Protein AF-W2RM44-F1 (afdb_monomer_lite)

Foldseek 3Di:
DDPCPDCPPAVAQLRVLVVVLVVDDDPRVVVCVVLVVQCVPQPVHRDPLSCCLNRHNVSVVVVSCVVPVDPPPPVVVVVVVVVPPDPPDD

Structure (mmCIF, N/CA/C/O backbone):
data_AF-W2RM44-F1
#
_entry.id   AF-W2RM44-F1
#
loop_
_atom_site.group_PDB
_atom_site.id
_atom_site.type_symbol
_atom_site.label_atom_id
_atom_site.label_alt_id
_atom_site.label_comp_id
_atom_site.label_asym_id
_atom_site.label_entity_id
_atom_site.label_seq_id
_atom_site.pdbx_PDB_ins_code
_atom_site.Cartn_x
_atom_site.Cartn_y
_atom_site.Cartn_z
_atom_site.occupancy
_atom_site.B_iso_or_equiv
_atom_site.auth_seq_id
_atom_site.auth_comp_id
_atom_site.auth_asym_id
_atom_site.auth_atom_id
_atom_site.pdbx_PDB_model_num
ATOM 1 N N . MET A 1 1 ? 4.400 20.721 9.889 1.00 40.81 1 MET A N 1
ATOM 2 C CA . MET A 1 1 ? 4.442 19.477 10.684 1.00 40.81 1 MET A CA 1
ATOM 3 C C . MET A 1 1 ? 5.293 18.497 9.903 1.00 40.81 1 MET A C 1
ATOM 5 O O . MET A 1 1 ? 4.829 17.988 8.895 1.00 40.81 1 MET A O 1
ATOM 9 N N . THR A 1 2 ? 6.562 18.353 10.277 1.00 42.53 2 THR A N 1
ATOM 10 C CA . THR A 1 2 ? 7.521 17.507 9.556 1.00 42.53 2 THR A CA 1
ATOM 11 C C . THR A 1 2 ? 7.634 16.200 10.320 1.00 42.53 2 THR A C 1
ATOM 13 O O . THR A 1 2 ? 8.191 16.180 11.415 1.00 42.53 2 THR A O 1
ATOM 16 N N . TYR A 1 3 ? 7.055 15.131 9.782 1.00 48.41 3 TYR A N 1
ATOM 17 C CA . TYR A 1 3 ? 7.247 13.784 10.308 1.00 48.41 3 TYR A CA 1
ATOM 18 C C . TYR A 1 3 ? 8.640 13.307 9.882 1.00 48.41 3 TYR A C 1
ATOM 20 O O . TYR A 1 3 ? 8.811 12.649 8.859 1.00 48.41 3 TYR A O 1
ATOM 28 N N . ASP A 1 4 ? 9.651 13.712 10.651 1.00 49.44 4 ASP A N 1
ATOM 29 C CA . ASP A 1 4 ? 11.032 13.246 10.524 1.00 49.44 4 ASP A CA 1
ATOM 30 C C . ASP A 1 4 ? 11.132 11.826 11.102 1.00 49.44 4 ASP A C 1
ATOM 32 O O . ASP A 1 4 ? 11.567 11.596 12.229 1.00 49.44 4 ASP A O 1
ATOM 36 N N . LEU A 1 5 ? 10.634 10.839 10.357 1.00 51.25 5 LEU A N 1
ATOM 37 C CA . LEU A 1 5 ? 10.830 9.432 10.697 1.00 51.25 5 LEU A CA 1
ATOM 38 C C . LEU A 1 5 ? 12.196 8.986 10.163 1.00 51.25 5 LEU A C 1
ATOM 40 O O . LEU A 1 5 ? 12.299 8.284 9.162 1.00 51.25 5 LEU A O 1
ATOM 44 N N . ASN A 1 6 ? 13.244 9.405 10.876 1.00 48.41 6 ASN A N 1
ATOM 45 C CA . ASN A 1 6 ? 14.593 8.838 10.855 1.00 48.41 6 ASN A CA 1
ATOM 46 C C . ASN A 1 6 ? 15.276 8.775 9.462 1.00 48.41 6 ASN A C 1
ATOM 48 O O . ASN A 1 6 ? 15.335 7.697 8.853 1.00 48.41 6 ASN A O 1
ATOM 52 N N . PRO A 1 7 ? 15.886 9.878 8.981 1.00 49.12 7 PRO A N 1
ATOM 53 C CA . PRO A 1 7 ? 16.550 9.953 7.671 1.00 49.12 7 PRO A CA 1
ATOM 54 C C . PRO A 1 7 ? 17.739 8.988 7.491 1.00 49.12 7 PRO A C 1
ATOM 56 O O . PRO A 1 7 ? 18.247 8.843 6.384 1.00 49.12 7 PRO A O 1
ATOM 59 N N . GLY A 1 8 ? 18.189 8.304 8.550 1.00 53.56 8 GLY A N 1
ATOM 60 C CA . GLY A 1 8 ? 19.290 7.338 8.491 1.00 53.56 8 GLY A CA 1
ATOM 61 C C . GLY A 1 8 ? 18.899 5.884 8.190 1.00 53.56 8 GLY A C 1
ATOM 62 O O . GLY A 1 8 ? 19.794 5.062 8.014 1.00 53.56 8 GLY A O 1
ATOM 63 N N . ARG A 1 9 ? 17.604 5.521 8.164 1.00 59.06 9 ARG A N 1
ATOM 64 C CA . ARG A 1 9 ? 17.176 4.102 8.072 1.00 59.06 9 ARG A CA 1
ATOM 65 C C . ARG A 1 9 ? 16.604 3.687 6.720 1.00 59.06 9 ARG A C 1
ATOM 67 O O . ARG A 1 9 ? 16.599 2.494 6.429 1.00 59.06 9 ARG A O 1
ATOM 74 N N . PHE A 1 10 ? 16.174 4.637 5.890 1.00 63.53 10 PHE A N 1
ATOM 75 C CA . PHE A 1 10 ? 15.609 4.344 4.573 1.00 63.53 10 PHE A CA 1
ATOM 76 C C . PHE A 1 10 ? 16.175 5.301 3.518 1.00 63.53 10 PHE A C 1
ATOM 78 O O . PHE A 1 10 ? 15.965 6.506 3.642 1.00 63.53 10 PHE A O 1
ATOM 85 N N . PRO A 1 11 ? 16.883 4.788 2.495 1.00 71.81 11 PRO A N 1
ATOM 86 C CA . PRO A 1 11 ? 17.522 5.617 1.473 1.00 71.81 11 PRO A CA 1
ATOM 87 C C . PRO A 1 11 ? 16.528 6.251 0.491 1.00 71.81 11 PRO A C 1
ATOM 89 O O . PRO A 1 11 ? 16.883 7.210 -0.183 1.00 71.81 11 PRO A O 1
ATOM 92 N N . ASP A 1 12 ? 15.309 5.713 0.398 1.00 83.12 12 ASP A N 1
ATOM 93 C CA . ASP A 1 12 ? 14.272 6.163 -0.529 1.00 83.12 12 ASP A CA 1
ATOM 94 C C . ASP A 1 12 ? 12.872 5.831 0.014 1.00 83.12 12 ASP A C 1
ATOM 96 O O . ASP A 1 12 ? 12.711 4.917 0.835 1.00 83.12 12 ASP A O 1
ATOM 100 N N . ASP A 1 13 ? 11.854 6.552 -0.452 1.00 87.56 13 ASP A N 1
ATOM 101 C CA . ASP A 1 13 ? 10.452 6.337 -0.083 1.00 87.56 13 ASP A CA 1
ATOM 102 C C . ASP A 1 13 ? 9.970 4.926 -0.428 1.00 87.56 13 ASP A C 1
ATOM 104 O O . ASP A 1 13 ? 9.249 4.309 0.358 1.00 87.56 13 ASP A O 1
ATOM 108 N N . LYS A 1 14 ? 10.488 4.343 -1.510 1.00 89.25 14 LYS A N 1
ATOM 109 C CA . LYS A 1 14 ? 10.259 2.940 -1.861 1.00 89.25 14 LYS A CA 1
ATOM 110 C C . LYS A 1 14 ? 10.665 1.976 -0.765 1.00 89.25 14 LYS A C 1
ATOM 112 O O . LYS A 1 14 ? 9.922 1.054 -0.436 1.00 89.25 14 LYS A O 1
ATOM 117 N N . ALA A 1 15 ? 11.821 2.202 -0.146 1.00 87.88 15 ALA A N 1
ATOM 118 C CA . ALA A 1 15 ? 12.280 1.351 0.944 1.00 87.88 15 ALA A CA 1
ATOM 119 C C . ALA A 1 15 ? 11.351 1.453 2.165 1.00 87.88 15 ALA A C 1
ATOM 121 O O . ALA A 1 15 ? 11.107 0.445 2.827 1.00 87.88 15 ALA A O 1
ATOM 122 N N . LYS A 1 16 ? 10.784 2.639 2.431 1.00 88.94 16 LYS A N 1
ATOM 123 C CA . LYS A 1 16 ? 9.788 2.832 3.495 1.00 88.94 16 LYS A CA 1
ATOM 124 C C . LYS A 1 16 ? 8.496 2.081 3.192 1.00 88.94 16 LYS A C 1
ATOM 126 O O . LYS A 1 16 ? 7.979 1.417 4.084 1.00 88.94 16 LYS A O 1
ATOM 131 N N . VAL A 1 17 ? 8.001 2.146 1.952 1.00 90.31 17 VAL A N 1
ATOM 132 C CA . VAL A 1 17 ? 6.778 1.439 1.538 1.00 90.31 17 VAL A CA 1
ATOM 133 C C . VAL A 1 17 ? 6.956 -0.069 1.662 1.00 90.31 17 VAL A C 1
ATOM 135 O O . VAL A 1 17 ? 6.134 -0.724 2.291 1.00 90.31 17 VAL A O 1
ATOM 138 N N . ILE A 1 18 ? 8.050 -0.627 1.138 1.00 89.75 18 ILE A N 1
ATOM 139 C CA . ILE A 1 18 ? 8.322 -2.071 1.225 1.00 89.75 18 ILE A CA 1
ATOM 140 C C . ILE A 1 18 ? 8.490 -2.513 2.685 1.00 89.75 18 ILE A C 1
ATOM 142 O O . ILE A 1 18 ? 7.986 -3.562 3.087 1.00 89.75 18 ILE A O 1
ATOM 146 N N . PHE A 1 19 ? 9.147 -1.694 3.510 1.00 87.88 19 PHE A N 1
ATOM 147 C CA . PHE A 1 19 ? 9.260 -1.967 4.937 1.00 87.88 19 PHE A CA 1
ATOM 148 C C . PHE A 1 19 ? 7.897 -1.919 5.636 1.00 87.88 19 PHE A C 1
ATOM 150 O O . PHE A 1 19 ? 7.567 -2.846 6.368 1.00 87.88 19 PHE A O 1
ATOM 157 N N . ALA A 1 20 ? 7.068 -0.907 5.384 1.00 87.38 20 ALA A N 1
ATOM 158 C CA . ALA A 1 20 ? 5.719 -0.818 5.941 1.00 87.38 20 ALA A CA 1
ATOM 159 C C . ALA A 1 20 ? 4.824 -1.975 5.470 1.00 87.38 20 ALA A C 1
ATOM 161 O O . ALA A 1 20 ? 4.099 -2.557 6.275 1.00 87.38 20 ALA A O 1
ATOM 162 N N . ALA A 1 21 ? 4.946 -2.374 4.203 1.00 88.06 21 ALA A N 1
ATOM 163 C CA . ALA A 1 21 ? 4.256 -3.524 3.635 1.00 88.06 21 ALA A CA 1
ATOM 164 C C . ALA A 1 21 ? 4.576 -4.827 4.383 1.00 88.06 21 ALA A C 1
ATOM 166 O O . ALA A 1 21 ? 3.692 -5.660 4.556 1.00 88.06 21 ALA A O 1
ATOM 167 N N . SER A 1 22 ? 5.802 -4.976 4.903 1.00 87.25 22 SER A N 1
ATOM 168 C CA . SER A 1 22 ? 6.193 -6.144 5.710 1.00 87.25 22 SER A CA 1
ATOM 169 C C . SER A 1 22 ? 5.463 -6.249 7.058 1.00 87.25 22 SER A C 1
ATOM 171 O O . SER A 1 22 ? 5.408 -7.329 7.645 1.00 87.25 22 SER A O 1
ATOM 173 N N . TYR A 1 23 ? 4.877 -5.148 7.544 1.00 86.81 23 TYR A N 1
ATOM 174 C CA . TYR A 1 23 ? 4.034 -5.137 8.742 1.00 86.81 23 TYR A CA 1
ATOM 175 C C . TYR A 1 23 ? 2.552 -5.371 8.443 1.00 86.81 23 TYR A C 1
ATOM 177 O O . TYR A 1 23 ? 1.790 -5.618 9.383 1.00 86.81 23 TYR A O 1
ATOM 185 N N . LEU A 1 24 ? 2.125 -5.297 7.177 1.00 87.50 24 LEU A N 1
ATOM 186 C CA . LEU A 1 24 ? 0.744 -5.584 6.805 1.00 87.50 24 LEU A CA 1
ATOM 187 C C . LEU A 1 24 ? 0.452 -7.072 7.023 1.00 87.50 24 LEU A C 1
ATOM 189 O O . LEU A 1 24 ? 1.278 -7.937 6.738 1.00 87.50 24 LEU A O 1
ATOM 193 N N . LYS A 1 25 ? -0.741 -7.369 7.538 1.00 84.38 25 LYS A N 1
ATOM 194 C CA . LYS A 1 25 ? -1.207 -8.735 7.804 1.00 84.38 25 LYS A CA 1
ATOM 195 C C . LYS A 1 25 ? -2.630 -8.918 7.304 1.00 84.38 25 LYS A C 1
ATOM 197 O O . LYS A 1 25 ? -3.363 -7.938 7.150 1.00 84.38 25 LYS A O 1
ATOM 202 N N . ASP A 1 26 ? -2.997 -10.173 7.059 1.00 88.50 26 ASP A N 1
ATOM 203 C CA . ASP A 1 26 ? -4.351 -10.593 6.696 1.00 88.50 26 ASP A CA 1
ATOM 204 C C . ASP A 1 26 ? -4.942 -9.723 5.569 1.00 88.50 26 ASP A C 1
ATOM 206 O O . ASP A 1 26 ? -4.367 -9.630 4.483 1.00 88.50 26 ASP A O 1
ATOM 210 N N . ALA A 1 27 ? -6.062 -9.044 5.829 1.00 86.44 27 ALA A N 1
ATOM 211 C CA . ALA A 1 27 ? -6.768 -8.221 4.852 1.00 86.44 27 ALA A CA 1
ATOM 212 C C . ALA A 1 27 ? -5.9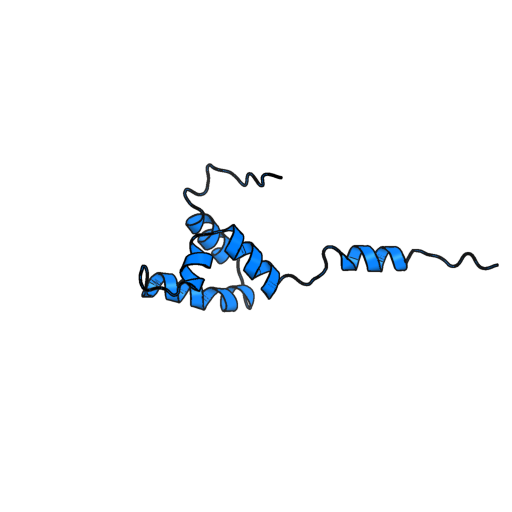16 -7.068 4.295 1.00 86.44 27 ALA A C 1
ATOM 214 O O . ALA A 1 27 ? -6.030 -6.739 3.115 1.00 86.44 27 ALA A O 1
ATOM 215 N N . ALA A 1 28 ? -5.043 -6.477 5.114 1.00 86.56 28 ALA A N 1
ATOM 216 C CA . ALA A 1 28 ? -4.192 -5.373 4.683 1.00 86.56 28 ALA A CA 1
ATOM 217 C C . ALA A 1 28 ? -3.072 -5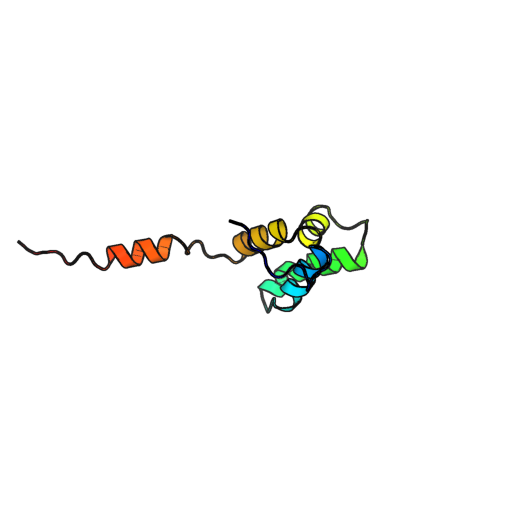.846 3.752 1.00 86.56 28 ALA A C 1
ATOM 219 O O . ALA A 1 28 ? -2.772 -5.177 2.763 1.00 86.56 28 ALA A O 1
ATOM 220 N N . PHE A 1 29 ? -2.502 -7.028 4.019 1.00 88.75 29 PHE A N 1
ATOM 221 C CA . PHE A 1 29 ? -1.542 -7.637 3.102 1.00 88.75 29 PHE A CA 1
ATOM 222 C C . PHE A 1 29 ? -2.230 -8.061 1.803 1.00 88.75 29 PHE A C 1
ATOM 224 O O . PHE A 1 29 ? -1.752 -7.698 0.738 1.00 88.75 29 PHE A O 1
ATOM 231 N N . GLY A 1 30 ? -3.391 -8.721 1.874 1.00 90.00 30 GLY A N 1
ATOM 232 C CA . GLY A 1 30 ? -4.137 -9.136 0.679 1.00 90.00 30 GLY A CA 1
ATOM 233 C C . GLY A 1 30 ? -4.562 -7.968 -0.221 1.00 90.00 30 GLY A C 1
ATOM 234 O O . GLY A 1 30 ? -4.612 -8.113 -1.439 1.00 90.00 30 GLY A O 1
ATOM 235 N N . TRP A 1 31 ? -4.818 -6.787 0.352 1.00 92.50 31 TRP A N 1
ATOM 236 C CA . TRP A 1 31 ? -5.049 -5.569 -0.429 1.00 92.50 31 TRP A CA 1
ATOM 237 C C . TRP A 1 31 ? -3.782 -5.072 -1.135 1.00 92.50 31 TRP A C 1
ATOM 239 O O . TRP A 1 31 ? -3.866 -4.614 -2.276 1.00 92.50 31 TRP A O 1
ATOM 249 N N . PHE A 1 32 ? -2.623 -5.143 -0.474 1.00 92.88 32 PHE A N 1
ATOM 250 C CA . PHE A 1 32 ? -1.384 -4.572 -1.000 1.00 92.88 32 PHE A CA 1
ATOM 251 C C . PHE A 1 32 ? -0.571 -5.530 -1.889 1.00 92.88 32 PHE A C 1
ATOM 253 O O . PHE A 1 32 ? 0.149 -5.089 -2.786 1.00 92.88 32 PHE A O 1
ATOM 260 N N . GLU A 1 33 ? -0.726 -6.838 -1.689 1.00 93.56 33 GLU A N 1
ATOM 261 C CA . GLU A 1 33 ? -0.074 -7.914 -2.441 1.00 93.56 33 GLU A CA 1
ATOM 262 C C . GLU A 1 33 ? -0.131 -7.730 -3.968 1.00 93.56 33 GLU A C 1
ATOM 264 O O . GLU A 1 33 ? 0.932 -7.762 -4.585 1.00 93.56 33 GLU A O 1
ATOM 269 N N . PRO A 1 34 ? -1.285 -7.460 -4.619 1.00 94.25 34 PRO A N 1
ATOM 270 C CA . PRO A 1 34 ? -1.321 -7.335 -6.077 1.00 94.25 34 PRO A CA 1
ATOM 271 C C . PRO A 1 34 ? -0.473 -6.173 -6.614 1.00 94.25 34 PRO A C 1
ATOM 273 O O . PRO A 1 34 ? -0.014 -6.235 -7.754 1.00 94.25 34 PRO A O 1
ATOM 276 N N . TYR A 1 35 ? -0.249 -5.122 -5.818 1.00 93.69 35 TYR A N 1
ATOM 277 C CA . TYR A 1 35 ? 0.634 -4.015 -6.194 1.00 93.69 35 TYR A CA 1
ATOM 278 C C . TYR A 1 35 ? 2.107 -4.401 -6.024 1.00 93.69 35 TYR A C 1
ATOM 280 O O . TYR A 1 35 ? 2.926 -4.065 -6.875 1.00 93.69 35 TYR A O 1
ATOM 288 N N . LEU A 1 36 ? 2.453 -5.152 -4.972 1.00 92.00 36 LEU A N 1
ATOM 289 C CA . LEU A 1 36 ? 3.800 -5.712 -4.821 1.00 92.00 36 LEU A CA 1
ATOM 290 C C . LEU A 1 36 ? 4.128 -6.671 -5.969 1.00 92.00 36 LEU A C 1
ATOM 292 O O . LEU A 1 36 ? 5.183 -6.547 -6.587 1.00 92.00 36 LEU A O 1
ATOM 296 N N . THR A 1 37 ? 3.213 -7.583 -6.288 1.00 93.75 37 THR A N 1
ATOM 297 C CA . THR A 1 37 ? 3.364 -8.545 -7.383 1.00 93.75 37 THR A CA 1
ATOM 298 C C . THR A 1 37 ? 3.554 -7.830 -8.720 1.00 93.75 37 THR A C 1
ATOM 300 O O . THR A 1 37 ? 4.542 -8.079 -9.405 1.00 93.75 37 THR A O 1
ATOM 303 N N . ASP A 1 38 ? 2.702 -6.851 -9.047 1.00 93.06 38 ASP A N 1
ATOM 304 C CA . ASP A 1 38 ? 2.857 -6.044 -10.264 1.00 93.06 38 ASP A CA 1
ATOM 305 C C . ASP A 1 38 ? 4.213 -5.319 -10.311 1.00 93.06 38 ASP A C 1
ATOM 307 O O . ASP A 1 38 ? 4.867 -5.322 -11.351 1.00 93.06 38 ASP A O 1
ATOM 311 N N . HIS A 1 39 ? 4.679 -4.772 -9.181 1.00 92.69 39 HIS A N 1
ATOM 312 C CA . HIS 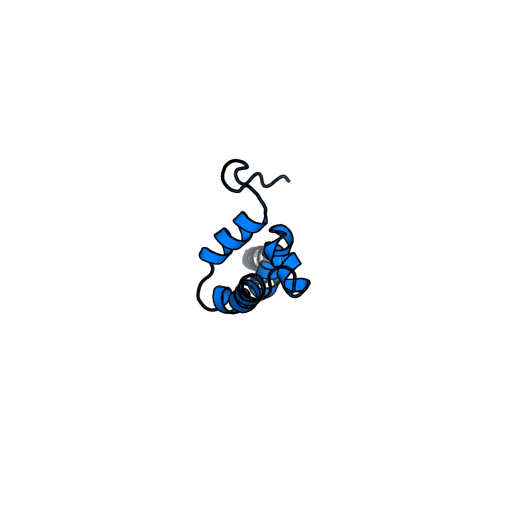A 1 39 ? 5.983 -4.114 -9.087 1.00 92.69 39 HIS A CA 1
ATOM 313 C C . HIS A 1 39 ? 7.155 -5.059 -9.381 1.00 92.69 39 HIS A C 1
ATOM 315 O O . HIS A 1 39 ? 8.059 -4.693 -10.135 1.00 92.69 39 HIS A O 1
ATOM 321 N N . TYR A 1 40 ? 7.155 -6.259 -8.793 1.00 91.50 40 TYR A N 1
ATOM 322 C CA . TYR A 1 40 ? 8.246 -7.222 -8.954 1.00 91.50 40 TYR A CA 1
ATOM 323 C C . TYR A 1 40 ? 8.229 -7.927 -10.313 1.00 91.50 40 TYR A C 1
ATOM 325 O O . TYR A 1 40 ? 9.298 -8.202 -10.855 1.00 91.50 40 TYR A O 1
ATOM 333 N N . GLU A 1 41 ? 7.050 -8.202 -10.875 1.00 93.62 41 GLU A N 1
ATOM 334 C CA . GLU A 1 41 ? 6.928 -8.896 -12.162 1.00 93.62 41 GLU A CA 1
ATOM 335 C C . GLU A 1 41 ? 7.117 -7.957 -13.356 1.00 93.62 41 GLU A C 1
ATOM 337 O O . GLU A 1 41 ? 7.787 -8.315 -14.325 1.00 93.62 41 GLU A O 1
ATOM 342 N N . ASN A 1 42 ? 6.558 -6.745 -13.293 1.00 90.38 42 ASN A N 1
ATOM 343 C CA . ASN A 1 42 ? 6.536 -5.834 -14.437 1.00 90.38 42 ASN A CA 1
ATOM 344 C C . ASN A 1 42 ? 7.559 -4.698 -14.324 1.00 90.38 42 ASN A C 1
ATOM 346 O O . ASN A 1 42 ? 7.910 -4.102 -15.344 1.00 90.38 42 ASN A O 1
ATOM 350 N N . GLY A 1 43 ? 8.062 -4.372 -13.128 1.00 85.81 43 GLY A N 1
ATOM 351 C CA . GLY A 1 43 ? 9.081 -3.339 -12.926 1.00 85.81 43 GLY A CA 1
ATOM 352 C C . GLY A 1 43 ? 8.686 -2.000 -13.561 1.00 85.81 43 GLY A C 1
ATOM 353 O O . GLY A 1 43 ? 7.718 -1.359 -13.151 1.00 85.81 43 GLY A O 1
ATOM 354 N N . VAL A 1 44 ? 9.398 -1.580 -14.612 1.00 82.56 44 VAL A N 1
ATOM 355 C CA . VAL A 1 44 ? 9.088 -0.350 -15.374 1.00 82.56 44 VAL A CA 1
ATOM 356 C C . VAL A 1 44 ? 7.755 -0.448 -16.136 1.00 82.56 44 VAL A C 1
ATOM 358 O O . VAL A 1 44 ? 7.110 0.570 -16.380 1.00 82.56 44 VAL A O 1
ATOM 361 N N . GLY A 1 45 ? 7.299 -1.655 -16.471 1.00 89.25 45 GLY A N 1
ATOM 362 C CA . GLY A 1 45 ? 5.996 -1.932 -17.082 1.00 89.25 45 GLY A CA 1
ATOM 363 C C . GLY A 1 45 ? 4.824 -1.969 -16.096 1.00 89.25 45 GLY A C 1
ATOM 364 O O . GLY A 1 45 ? 3.688 -2.136 -16.532 1.00 89.25 45 GLY A O 1
ATOM 365 N N . SER A 1 46 ? 5.076 -1.800 -14.793 1.00 92.62 46 SER A N 1
ATOM 366 C CA . SER A 1 46 ? 4.025 -1.796 -13.768 1.00 92.62 46 SER A CA 1
ATOM 367 C C . SER A 1 46 ? 2.978 -0.718 -14.033 1.00 92.62 46 SER A C 1
ATOM 369 O O . SER A 1 46 ? 3.267 0.336 -14.622 1.00 92.62 46 SER A O 1
ATOM 371 N N . ARG A 1 47 ? 1.767 -0.945 -13.526 1.00 93.81 47 ARG A N 1
ATOM 372 C CA . ARG A 1 47 ? 0.665 0.018 -13.620 1.00 93.81 47 ARG A CA 1
ATOM 373 C C . ARG A 1 47 ? 1.052 1.336 -12.948 1.00 93.81 47 ARG A C 1
ATOM 375 O O . ARG A 1 47 ? 1.710 1.346 -11.908 1.00 93.81 47 ARG A O 1
ATOM 382 N N . ASP A 1 48 ? 0.570 2.460 -13.474 1.00 92.62 48 ASP A N 1
ATOM 383 C CA . ASP A 1 48 ? 0.861 3.786 -12.902 1.00 92.62 48 ASP A CA 1
ATOM 384 C C . ASP A 1 48 ? 0.405 3.924 -11.446 1.00 92.62 48 ASP A C 1
ATOM 386 O O . ASP A 1 48 ? 1.001 4.664 -10.665 1.00 92.62 48 ASP A O 1
ATOM 390 N N . LYS A 1 49 ? -0.664 3.213 -11.065 1.00 90.56 49 LYS A N 1
ATOM 391 C CA . LYS A 1 49 ? -1.120 3.168 -9.672 1.00 90.56 49 LYS A CA 1
ATOM 392 C C . LYS A 1 49 ? -0.119 2.430 -8.777 1.00 90.56 49 LYS A C 1
ATOM 394 O O . LYS A 1 49 ? 0.218 2.940 -7.717 1.00 90.56 49 LYS A O 1
ATOM 399 N N . THR A 1 50 ? 0.401 1.292 -9.230 1.00 92.44 50 THR A N 1
ATOM 400 C CA . THR A 1 50 ? 1.441 0.533 -8.524 1.00 92.44 50 THR A CA 1
ATOM 401 C C . THR A 1 50 ? 2.705 1.358 -8.341 1.00 92.44 50 THR A C 1
ATOM 403 O O . THR A 1 50 ? 3.224 1.443 -7.236 1.00 92.44 50 THR A O 1
ATOM 406 N N . LYS A 1 51 ? 3.171 2.025 -9.403 1.00 93.19 51 LYS A N 1
ATOM 407 C CA . LYS A 1 51 ? 4.344 2.907 -9.338 1.00 93.19 51 LYS A CA 1
ATOM 408 C C . LYS A 1 51 ? 4.154 4.005 -8.298 1.00 93.19 51 LYS A C 1
ATOM 410 O O . LYS A 1 51 ? 4.979 4.142 -7.409 1.00 93.19 51 LYS A O 1
ATOM 415 N N . ARG A 1 52 ? 3.021 4.714 -8.336 1.00 93.25 52 ARG A N 1
ATOM 416 C CA . ARG A 1 52 ? 2.708 5.760 -7.348 1.00 93.25 52 ARG A CA 1
ATOM 417 C C . ARG A 1 52 ? 2.700 5.244 -5.912 1.00 93.25 52 ARG A C 1
ATOM 419 O O . ARG A 1 52 ? 3.331 5.853 -5.057 1.00 93.25 52 ARG A O 1
ATOM 426 N N . LEU A 1 53 ? 2.034 4.116 -5.669 1.00 91.94 53 LEU A N 1
ATOM 427 C CA . LEU A 1 53 ? 1.949 3.506 -4.342 1.00 91.94 53 LEU A CA 1
ATOM 428 C C . LEU A 1 53 ? 3.304 3.016 -3.825 1.00 91.94 53 LEU A C 1
ATOM 430 O O . LEU A 1 53 ? 3.562 3.096 -2.634 1.00 91.94 53 LEU A O 1
ATOM 434 N N . ILE A 1 54 ? 4.165 2.495 -4.699 1.00 90.88 54 ILE A N 1
ATOM 435 C CA . ILE A 1 54 ? 5.467 1.950 -4.303 1.00 90.88 54 ILE A CA 1
ATOM 436 C C . ILE A 1 54 ? 6.528 3.045 -4.184 1.00 90.88 54 ILE A C 1
ATOM 438 O O . ILE A 1 54 ? 7.417 2.927 -3.355 1.00 90.88 54 ILE A O 1
ATOM 442 N N . GLU A 1 55 ? 6.464 4.102 -4.991 1.00 91.06 55 GLU A N 1
ATOM 443 C CA . GLU A 1 55 ? 7.499 5.145 -5.049 1.00 91.06 55 GLU A CA 1
ATOM 444 C C . GLU A 1 55 ? 7.212 6.348 -4.146 1.00 91.06 55 GLU A C 1
ATOM 446 O O . GLU A 1 55 ? 8.096 7.175 -3.938 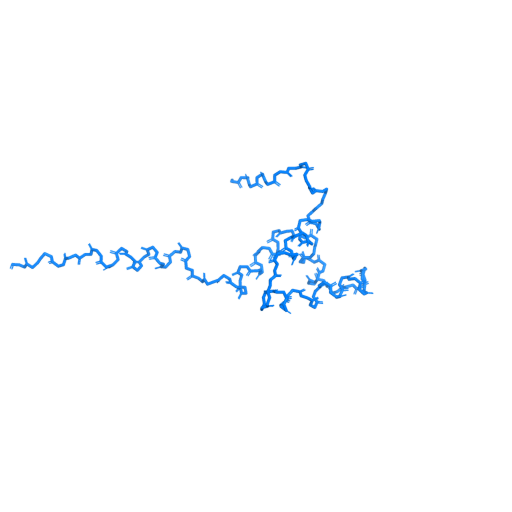1.00 91.06 55 GLU A O 1
ATOM 451 N N . SER A 1 56 ? 6.007 6.447 -3.578 1.00 91.19 56 SER A N 1
ATOM 452 C CA . SER A 1 56 ? 5.650 7.516 -2.649 1.00 91.19 56 SER A CA 1
ATOM 453 C C . SER A 1 56 ? 5.025 6.961 -1.380 1.00 91.19 56 SER A C 1
ATOM 455 O O . SER A 1 56 ? 3.920 6.414 -1.390 1.00 91.19 56 SER A O 1
ATOM 457 N N . PHE A 1 57 ? 5.708 7.171 -0.254 1.00 87.38 57 PHE A N 1
ATOM 458 C CA . PHE A 1 57 ? 5.192 6.749 1.042 1.00 87.38 57 PHE A CA 1
ATOM 459 C C . PHE A 1 57 ? 3.916 7.510 1.426 1.00 87.38 57 PHE A C 1
ATOM 461 O O . PHE A 1 57 ? 3.005 6.927 2.005 1.00 87.38 57 PHE A O 1
ATOM 468 N N . SER A 1 58 ? 3.819 8.790 1.052 1.00 87.50 58 SER A N 1
ATOM 469 C CA . SER A 1 58 ? 2.634 9.618 1.315 1.00 87.50 58 SER A CA 1
ATOM 470 C C . SER A 1 58 ? 1.386 9.096 0.595 1.00 87.50 58 SER A C 1
ATOM 472 O O . SER A 1 58 ? 0.302 9.066 1.180 1.00 87.50 58 SER A O 1
ATOM 474 N N . GLU A 1 59 ? 1.525 8.673 -0.664 1.00 90.50 59 GLU A N 1
ATOM 475 C CA . GLU A 1 59 ? 0.411 8.109 -1.437 1.00 90.50 59 GLU A CA 1
ATOM 476 C C . GLU A 1 59 ? -0.007 6.748 -0.876 1.00 90.50 59 GLU A C 1
ATOM 478 O O . GLU A 1 59 ? -1.198 6.476 -0.722 1.00 90.50 59 GLU A O 1
ATOM 483 N N . PHE A 1 60 ? 0.972 5.916 -0.509 1.00 90.25 60 PHE A N 1
ATOM 484 C CA . PHE A 1 60 ? 0.729 4.651 0.175 1.00 90.25 60 PHE A CA 1
ATOM 485 C C . PHE A 1 60 ? -0.044 4.839 1.484 1.00 90.25 60 PHE A C 1
ATOM 487 O O . PHE A 1 60 ? -1.068 4.188 1.678 1.00 90.25 60 PHE A O 1
ATOM 494 N N . GLU A 1 61 ? 0.406 5.739 2.364 1.00 88.94 61 GLU A N 1
ATOM 495 C CA . GLU A 1 61 ? -0.256 6.023 3.643 1.00 88.94 61 GLU A CA 1
ATOM 496 C C . GLU A 1 61 ? -1.689 6.527 3.430 1.00 88.94 61 GLU A C 1
ATOM 498 O O . GLU A 1 61 ? -2.619 6.077 4.103 1.00 88.94 61 GLU A O 1
ATOM 503 N N . THR A 1 62 ? -1.879 7.422 2.459 1.00 89.12 62 THR A N 1
ATOM 504 C CA . THR A 1 62 ? -3.187 8.001 2.136 1.00 89.12 62 THR A CA 1
ATOM 505 C C . THR A 1 62 ? -4.164 6.930 1.660 1.00 89.12 62 THR A C 1
ATOM 507 O O . THR A 1 62 ? -5.278 6.835 2.177 1.00 89.12 62 THR A O 1
ATOM 510 N N . GLU A 1 63 ? -3.751 6.072 0.727 1.00 90.00 63 GLU A N 1
ATOM 511 C CA . GLU A 1 63 ? -4.588 4.977 0.226 1.00 90.00 63 GLU A CA 1
ATOM 512 C C . GLU A 1 63 ? -4.832 3.915 1.306 1.00 90.00 63 GLU A C 1
ATOM 514 O O . GLU A 1 63 ? -5.964 3.459 1.468 1.00 90.00 63 GLU A O 1
ATOM 519 N N . LEU A 1 64 ? -3.820 3.585 2.115 1.00 88.44 64 LEU A N 1
ATOM 520 C CA . LEU A 1 64 ? -3.965 2.671 3.249 1.00 88.44 64 LEU A CA 1
ATOM 521 C C . LEU A 1 64 ? -5.003 3.198 4.253 1.00 88.44 64 LEU A C 1
ATOM 523 O O . LEU A 1 64 ? -5.865 2.443 4.707 1.00 88.44 64 LEU A O 1
ATOM 527 N N . ARG A 1 65 ? -4.980 4.502 4.553 1.00 86.00 65 ARG A N 1
ATOM 528 C CA . ARG A 1 65 ? -5.960 5.161 5.427 1.00 86.00 65 ARG A CA 1
ATOM 529 C C . ARG A 1 65 ? -7.341 5.269 4.785 1.00 86.00 65 ARG A C 1
ATOM 531 O O . ARG A 1 65 ? -8.329 5.211 5.499 1.00 86.00 65 ARG A O 1
ATOM 538 N N . MET A 1 66 ? -7.457 5.390 3.468 1.00 85.88 66 MET A N 1
ATOM 539 C CA . MET A 1 66 ? -8.771 5.369 2.815 1.00 85.88 66 MET A CA 1
ATOM 540 C C . MET A 1 66 ? -9.403 3.975 2.809 1.00 85.88 66 MET A C 1
ATOM 542 O O . MET A 1 66 ? -10.620 3.858 2.931 1.00 85.88 66 MET A O 1
ATOM 546 N N . VAL A 1 67 ? -8.592 2.923 2.674 1.00 85.75 67 VAL A N 1
ATOM 547 C CA . VAL A 1 67 ? -9.077 1.538 2.591 1.00 85.75 67 VAL A CA 1
ATOM 548 C C . VAL A 1 67 ? -9.329 0.938 3.976 1.00 85.75 67 VAL A C 1
ATOM 550 O O . VAL A 1 67 ? -10.337 0.261 4.169 1.00 85.75 67 VAL A O 1
ATOM 553 N N . PHE A 1 68 ? -8.441 1.193 4.941 1.00 81.94 68 PHE A N 1
ATOM 554 C CA . PHE A 1 68 ? -8.492 0.602 6.287 1.00 81.94 68 PHE A CA 1
ATOM 555 C C . PHE A 1 68 ? -8.681 1.617 7.413 1.00 81.94 68 PHE A C 1
ATOM 557 O O . PHE A 1 68 ? -8.926 1.225 8.553 1.00 81.94 68 PHE A O 1
ATOM 564 N N . GLY A 1 69 ? -8.571 2.914 7.132 1.00 74.00 69 GLY A N 1
ATOM 565 C CA . GLY A 1 69 ? -8.879 3.942 8.113 1.00 74.00 69 GLY A CA 1
ATOM 566 C C . GLY A 1 69 ? -10.385 4.061 8.265 1.00 74.00 69 GLY A C 1
ATOM 567 O O . GLY A 1 69 ? -11.074 4.706 7.475 1.00 74.00 69 GLY A O 1
ATOM 568 N N . THR A 1 70 ? -10.910 3.464 9.327 1.00 55.94 70 THR A N 1
ATOM 569 C CA . THR A 1 70 ? -12.205 3.857 9.870 1.00 55.94 70 THR A CA 1
ATOM 570 C C . THR A 1 70 ? -12.165 5.367 10.108 1.00 55.94 70 THR A C 1
ATOM 572 O O . THR A 1 70 ? -11.265 5.877 10.776 1.00 55.94 70 THR A O 1
ATOM 575 N N . VAL A 1 71 ? -13.126 6.087 9.533 1.00 51.78 71 VAL A N 1
ATOM 576 C CA . VAL A 1 71 ? -13.416 7.505 9.788 1.00 51.78 71 VAL A CA 1
ATOM 577 C C . VAL A 1 71 ? -13.678 7.693 11.281 1.00 51.78 71 VAL A C 1
ATOM 579 O O . VAL A 1 71 ? -14.831 7.679 11.693 1.00 51.78 71 VAL A O 1
ATOM 582 N N . ASP A 1 72 ? -12.644 7.806 12.118 1.00 49.44 72 ASP A N 1
ATOM 583 C CA . ASP A 1 72 ? -12.890 7.908 13.557 1.00 49.44 72 ASP A CA 1
ATOM 584 C C . ASP A 1 72 ? -11.780 8.517 14.429 1.00 49.44 72 ASP A C 1
ATOM 586 O O . ASP A 1 72 ? -11.847 8.440 15.649 1.00 49.44 72 ASP A O 1
ATOM 590 N N . GLU A 1 73 ? -10.815 9.248 13.864 1.00 50.72 73 GLU A N 1
ATOM 591 C CA . GLU A 1 73 ? -9.999 10.146 14.710 1.00 50.72 73 GLU A CA 1
ATOM 592 C C . GLU A 1 73 ? -10.781 11.405 15.145 1.00 50.72 73 GLU A C 1
ATOM 594 O O . GLU A 1 73 ? -10.440 12.033 16.141 1.00 50.72 73 GLU A O 1
ATOM 599 N N . GLY A 1 74 ? -11.877 11.753 14.452 1.00 44.31 74 GLY A N 1
ATOM 600 C CA . GLY A 1 74 ? -12.737 12.895 14.805 1.00 44.31 74 GLY A CA 1
ATOM 601 C C . GLY A 1 74 ? -14.119 12.544 15.376 1.00 44.31 74 GLY A C 1
ATOM 602 O O . GLY A 1 74 ? -14.707 13.357 16.088 1.00 44.31 74 GLY A O 1
ATOM 603 N N . ARG A 1 75 ? -14.674 11.358 15.083 1.00 43.16 75 ARG A N 1
ATOM 604 C CA . ARG A 1 75 ? -16.062 11.009 15.456 1.00 43.16 75 ARG A CA 1
ATOM 605 C C . ARG A 1 75 ? -16.181 10.361 16.835 1.00 43.16 75 ARG A C 1
ATOM 607 O O . ARG A 1 75 ? -17.190 10.584 17.501 1.00 43.16 75 ARG A O 1
ATOM 614 N N . THR A 1 76 ? -15.150 9.663 17.297 1.00 45.09 76 THR A N 1
ATOM 615 C CA . THR A 1 76 ? -15.094 9.034 18.620 1.00 45.09 76 THR A CA 1
ATOM 616 C C . THR A 1 76 ? -14.924 10.131 19.654 1.00 45.09 76 THR A C 1
ATOM 618 O O . THR A 1 76 ? -15.658 10.152 20.632 1.00 45.09 76 THR A O 1
ATOM 621 N N . ALA A 1 77 ? -14.104 11.147 19.367 1.00 47.50 77 ALA A N 1
ATOM 622 C CA . ALA A 1 77 ? -14.029 12.346 20.198 1.00 47.50 77 ALA A CA 1
ATOM 623 C C . ALA A 1 77 ? -15.383 13.082 20.295 1.00 47.50 77 ALA A C 1
ATOM 625 O O . ALA A 1 77 ? -15.769 13.524 21.373 1.00 47.50 77 ALA A O 1
ATOM 626 N N . ALA A 1 78 ? -16.145 13.178 19.199 1.00 50.22 78 ALA A N 1
ATOM 627 C CA . ALA A 1 78 ? -17.458 13.830 19.215 1.00 50.22 78 ALA A CA 1
ATOM 628 C C . ALA A 1 78 ? -18.552 12.998 19.919 1.00 50.22 78 ALA A C 1
ATOM 630 O O . ALA A 1 78 ? -19.418 13.567 20.584 1.00 50.22 78 ALA A O 1
ATOM 631 N N . ARG A 1 79 ? -18.519 11.662 19.807 1.00 49.19 79 ARG A N 1
ATOM 632 C CA . ARG A 1 79 ? -19.462 10.770 20.504 1.00 49.19 79 ARG A CA 1
ATOM 633 C C . ARG A 1 79 ? -19.192 10.685 22.003 1.00 49.19 79 ARG A C 1
ATOM 635 O O . ARG A 1 79 ? -20.153 10.691 22.767 1.00 49.19 79 ARG A O 1
ATOM 642 N N . GLU A 1 80 ? -17.926 10.691 22.411 1.00 52.28 80 GLU A N 1
ATOM 643 C CA . GLU A 1 80 ? -17.549 10.708 23.826 1.00 52.28 80 GLU A CA 1
ATOM 644 C C . GLU A 1 80 ? -17.970 12.025 24.494 1.00 52.28 80 GLU A C 1
ATOM 646 O O . GLU A 1 80 ? -18.509 11.990 25.589 1.00 52.28 80 GLU A O 1
ATOM 651 N N . ILE A 1 81 ? -17.856 13.186 23.831 1.00 54.16 81 ILE A N 1
ATOM 652 C CA . ILE A 1 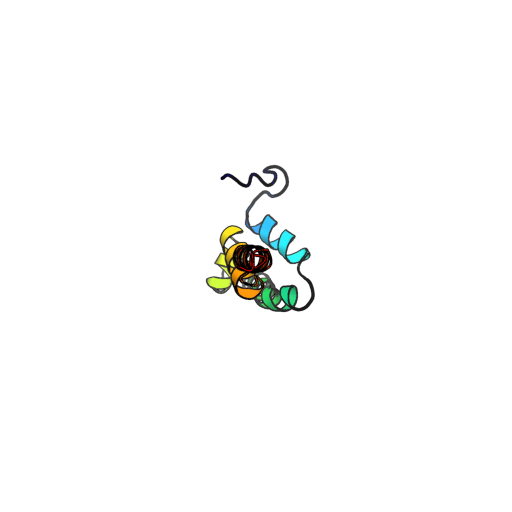81 ? -18.292 14.472 24.416 1.00 54.16 81 ILE A CA 1
ATOM 653 C C . ILE A 1 81 ? -19.824 14.549 24.575 1.00 54.16 81 ILE A C 1
ATOM 655 O O . ILE A 1 81 ? -20.315 15.128 25.545 1.00 54.16 81 ILE A O 1
ATOM 659 N N . GLN A 1 82 ? -20.603 13.933 23.678 1.00 52.19 82 GLN A N 1
ATOM 660 C CA . GLN A 1 82 ? -22.069 13.899 23.798 1.00 52.19 82 GLN A CA 1
ATOM 661 C C . GLN A 1 82 ? -22.587 12.969 2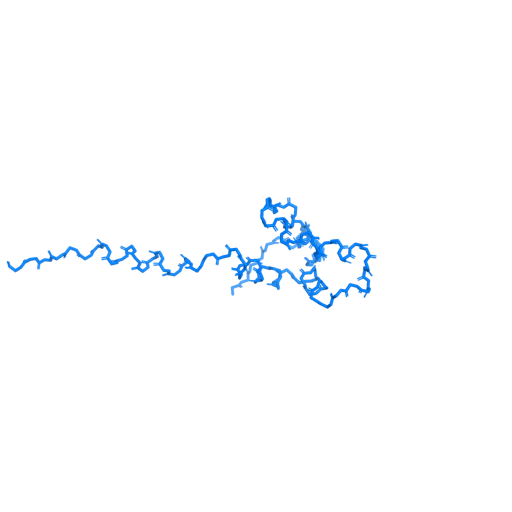4.909 1.00 52.19 82 GLN A C 1
ATOM 663 O O . GLN A 1 82 ? -23.741 13.110 25.311 1.00 52.19 82 GLN A O 1
ATOM 668 N N . GLN A 1 83 ? -21.769 12.048 25.426 1.00 53.62 83 GLN A N 1
ATOM 669 C CA . GLN A 1 83 ? -22.134 11.190 26.562 1.00 53.62 83 GLN A CA 1
ATOM 670 C C . GLN A 1 83 ? -21.935 11.873 27.929 1.00 53.62 83 GLN A C 1
ATOM 672 O O . GLN A 1 83 ? -22.417 11.353 28.932 1.00 53.62 83 GLN A O 1
ATOM 677 N N . ILE A 1 84 ? -21.284 13.045 27.982 1.00 57.16 84 ILE A N 1
ATOM 678 C CA . ILE A 1 84 ? -20.925 13.759 29.227 1.00 57.16 84 ILE A CA 1
ATOM 679 C C . ILE A 1 84 ? -21.746 15.046 29.414 1.00 57.16 84 ILE A C 1
ATOM 681 O O . ILE A 1 84 ? -21.362 15.914 30.189 1.00 57.16 84 ILE A O 1
ATOM 685 N N . LEU A 1 85 ? -22.882 15.207 28.732 1.00 50.84 85 LEU A N 1
ATOM 686 C CA . LEU A 1 85 ? -23.888 16.197 29.132 1.00 50.84 85 LEU A CA 1
ATOM 687 C C . LEU A 1 85 ? -24.900 15.501 30.051 1.00 50.84 85 LEU A C 1
ATOM 689 O O . LEU A 1 85 ? -25.941 15.052 29.564 1.00 50.84 85 LEU A O 1
ATOM 693 N N . PRO A 1 86 ? -24.638 15.377 31.371 1.00 46.06 86 PRO A N 1
ATOM 694 C CA . PRO A 1 86 ? -25.715 15.102 32.296 1.00 46.06 86 PRO A CA 1
ATOM 695 C C . PRO A 1 86 ? -26.717 16.241 32.145 1.00 46.06 86 PRO A C 1
ATOM 697 O O . PRO A 1 86 ? -26.383 17.420 32.281 1.00 46.06 86 PRO A O 1
ATOM 700 N N . GLN A 1 87 ? -27.947 15.858 31.827 1.00 48.00 87 GLN A N 1
ATOM 701 C CA . GLN A 1 87 ? -29.123 16.684 32.004 1.00 48.00 87 GLN A CA 1
ATOM 702 C C . GLN A 1 87 ? -29.066 17.224 33.441 1.00 48.00 87 GLN A C 1
ATOM 704 O O . GLN A 1 87 ? -29.258 16.472 34.393 1.00 48.00 87 GLN A O 1
ATOM 709 N N . GLN A 1 88 ? -28.720 18.502 33.611 1.00 41.50 88 GLN A N 1
ATOM 710 C CA . GLN A 1 88 ? -29.071 19.215 34.832 1.00 41.50 88 GLN A CA 1
ATOM 711 C C . GLN A 1 88 ? -30.578 19.438 34.728 1.00 41.50 88 GLN A C 1
ATOM 713 O O . GLN A 1 88 ? -31.052 20.364 34.072 1.00 41.50 88 GLN A O 1
ATOM 718 N N . GLU A 1 89 ? -31.279 18.433 35.242 1.00 47.41 89 GLU A N 1
ATOM 719 C CA . GLU A 1 89 ? -32.704 18.386 35.517 1.00 47.41 89 GLU A CA 1
ATOM 720 C C . GLU A 1 89 ? -33.117 19.646 36.296 1.00 47.41 89 GLU A C 1
ATOM 722 O O . GLU A 1 89 ? -32.373 20.118 37.160 1.00 47.41 89 GLU A O 1
ATOM 727 N N . GLN A 1 90 ? -34.247 20.225 35.881 1.00 45.44 90 GLN A N 1
ATOM 728 C CA . GLN A 1 90 ? -34.870 21.429 36.444 1.00 45.44 90 GLN A CA 1
ATOM 729 C C . GLN A 1 90 ? -35.344 21.234 37.883 1.00 45.44 90 GLN A C 1
ATOM 731 O O . GLN A 1 90 ? -35.809 20.118 38.202 1.00 45.44 90 GLN A O 1
#

Organism: Cyphellophora europaea (strain CBS 101466) (NCBI:txid1220924)

pLDDT: mean 75.46, std 19.18, range [40.81, 94.25]

Radius of gyration: 19.18 Å; chains: 1; bounding box: 54×32×54 Å

Secondary structure (DSSP, 8-state):
------TTT-SSHHHHHHHHHTT--HHHHHHHHHHHHHHHHHGGGS-HHHHHHHH-HHHHHHHHHHHH--S-TTHHHHHHHHTT------

Sequence (90 aa):
MTYDLNPGRFPDDKAKVIFAASYLKDAAFGWFEPYLTDHYENGVGSRDKTKRLIESFSEFETELRMVFGTVDEGRTAAREIQQILPQQEQ